Protein AF-U9UUH2-F1 (afdb_monomer)

Nearest PDB structures (foldseek):
  9ety-assembly1_B  TM=7.865E-01  e=1.447E-02  Homo sapiens
  6w69-assembly1_A-2  TM=7.958E-01  e=2.021E-02  Homo sapiens
  6w68-assembly1_A-2  TM=7.973E-01  e=2.161E-02  Homo sapiens
  1k53-assembly2_B  TM=3.164E-01  e=4.367E-01  Finegoldia magna ATCC 29328
  1r94-assembly1_A  TM=3.652E-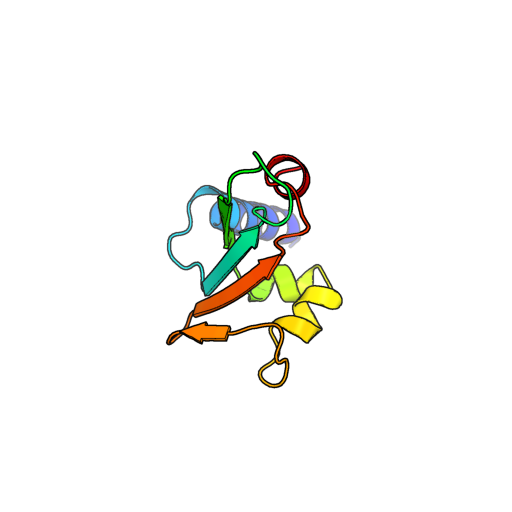01  e=2.320E+00  Escherichia coli

Radius of gyration: 14.52 Å; Cα contacts (8 Å, |Δi|>4): 111; chains: 1; bounding box: 41×24×36 Å

pLDDT: mean 91.54, std 5.89, range [68.0, 97.88]

Sequence (85 aa):
MDLTKGLLRDICKLYYESDDYNVCITVGGEDEGIETETFK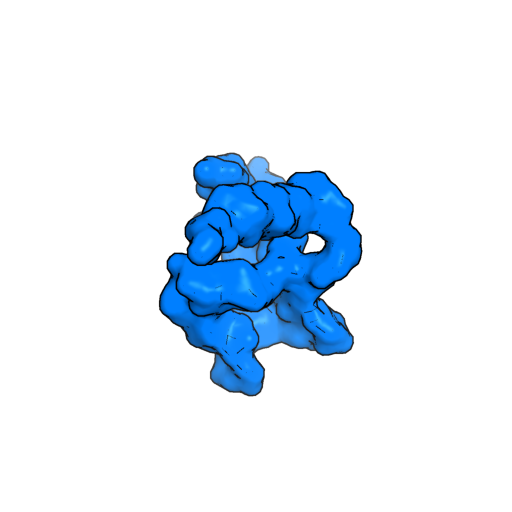AHSVILRSRSKYFQNVLSNKNDEVKKDGEFFLLKKPNIYPDVFRL

Organism: Rhizophagus irregularis (strain DAOM 181602 / DAOM 197198 / MUCL 43194) (NCBI:txid747089)

InterPro domains:
  IPR000210 BTB/POZ domain [PF00651] (35-82)
  IPR000210 BTB/POZ domain [PS50097] (21-85)
  IPR011333 SKP1/BTB/POZ domain superfamily [G3DSA:3.30.710.10] (2-85)
  IPR011333 SKP1/BTB/POZ domain superfamily [SSF54695] (6-84)

Mean predicted aligned error: 4.18 Å

Solvent-accessible surface area (backbone atoms only — not comparable to full-atom values): 5018 Å² total; per-residue (Å²): 132,88,56,63,69,57,54,52,54,55,53,50,43,52,73,77,71,57,85,84,56,36,28,40,41,35,20,18,57,64,56,90,92,45,64,67,42,74,45,77,37,47,59,71,59,44,37,74,76,29,71,67,43,38,54,43,75,36,102,84,34,89,75,38,45,75,59,87,84,32,39,41,36,72,39,36,89,38,50,48,72,70,74,73,109

Secondary structure (DSSP, 8-state):
---HHHHHHHHHHHHHH-S---EEEEE--SSTT---EEEEE-HHHHHHH-HHHHHHTSTT-TTEEEETTEEEEEETTS-HHHHH-

Foldseek 3Di:
DDCPVVVVVVVVCCQPPDPPFAEWEWEADPDPPADIDIDTHHLVVDLVVDVVSVVCVDPPHPQWDDDPSHTYHYHRVAGPVNVVD

Structure (mmCIF, N/CA/C/O backbone):
data_AF-U9UUH2-F1
#
_entry.id   AF-U9UUH2-F1
#
loop_
_atom_site.group_PDB
_atom_site.id
_atom_site.type_symbol
_atom_site.label_atom_id
_atom_site.label_alt_id
_atom_site.label_comp_id
_atom_site.label_asym_id
_atom_site.label_entity_id
_atom_site.label_seq_id
_atom_site.pdbx_PDB_ins_code
_atom_site.Cartn_x
_atom_site.Cartn_y
_atom_site.Cartn_z
_atom_site.occupancy
_atom_site.B_iso_or_equiv
_atom_site.auth_seq_id
_atom_site.auth_comp_id
_atom_site.auth_asym_id
_atom_site.auth_atom_id
_atom_site.pdbx_PDB_model_num
ATOM 1 N N . MET A 1 1 ? -27.375 -6.570 16.312 1.00 68.00 1 MET A N 1
ATOM 2 C CA . MET A 1 1 ? -27.285 -5.420 15.391 1.00 68.00 1 MET A CA 1
ATOM 3 C C . MET A 1 1 ? -26.175 -5.727 14.406 1.00 68.00 1 MET A C 1
ATOM 5 O O . MET A 1 1 ? -25.069 -6.004 14.846 1.00 68.00 1 MET A O 1
ATOM 9 N N . ASP A 1 2 ? -26.487 -5.800 13.114 1.00 82.88 2 ASP A N 1
ATOM 10 C CA . ASP A 1 2 ? -25.490 -6.078 12.077 1.00 82.88 2 ASP A CA 1
ATOM 11 C C . ASP A 1 2 ? -24.685 -4.801 11.789 1.00 82.88 2 ASP A C 1
ATOM 13 O O . ASP A 1 2 ? -25.212 -3.832 11.244 1.00 82.88 2 ASP A O 1
ATOM 17 N N . LEU A 1 3 ? -23.419 -4.794 12.210 1.00 90.94 3 LEU A N 1
ATOM 18 C CA . LEU A 1 3 ? -22.498 -3.666 12.040 1.00 90.94 3 LEU A CA 1
ATOM 19 C C . LEU A 1 3 ? -21.728 -3.721 10.711 1.00 90.94 3 LEU A C 1
ATOM 21 O O . LEU A 1 3 ? -20.990 -2.789 10.394 1.00 90.94 3 LEU A O 1
ATOM 25 N N . THR A 1 4 ? -21.910 -4.772 9.907 1.00 92.06 4 THR A N 1
ATOM 26 C CA . THR A 1 4 ? -21.077 -5.059 8.727 1.00 92.06 4 THR A CA 1
ATOM 27 C C . THR A 1 4 ? -21.145 -3.947 7.685 1.00 92.06 4 THR A C 1
ATOM 29 O O . THR A 1 4 ? -20.123 -3.532 7.143 1.00 92.06 4 THR A O 1
ATOM 32 N N . LYS A 1 5 ? -22.343 -3.408 7.427 1.00 91.62 5 LYS A N 1
ATOM 33 C CA . LYS A 1 5 ? -22.534 -2.320 6.451 1.00 91.62 5 LYS A CA 1
ATOM 34 C C . LYS A 1 5 ? -21.905 -1.002 6.901 1.00 91.62 5 LYS A C 1
ATOM 36 O O . LYS A 1 5 ? -21.428 -0.248 6.057 1.00 91.62 5 LYS A O 1
ATOM 41 N N . GLY A 1 6 ? -21.938 -0.722 8.206 1.00 93.38 6 GLY A N 1
ATOM 42 C CA . GLY A 1 6 ? -21.287 0.453 8.788 1.00 93.38 6 GLY A CA 1
ATOM 43 C C . GLY A 1 6 ? -19.775 0.342 8.642 1.00 93.38 6 GLY A C 1
ATOM 44 O O . GLY A 1 6 ? -19.163 1.181 7.992 1.00 93.38 6 GLY A O 1
ATOM 45 N N . LEU A 1 7 ? -19.216 -0.780 9.102 1.00 90.31 7 LEU A N 1
ATOM 46 C CA . LEU A 1 7 ? -17.786 -1.062 9.005 1.00 90.31 7 LEU A CA 1
ATOM 47 C C . LEU A 1 7 ? -17.269 -1.010 7.561 1.00 90.31 7 LEU A C 1
ATOM 49 O O . LEU A 1 7 ? -16.224 -0.422 7.307 1.00 90.31 7 LEU A O 1
ATOM 53 N N . LEU A 1 8 ? -18.002 -1.591 6.604 1.00 90.69 8 LEU A N 1
ATOM 54 C CA . LEU A 1 8 ? -17.611 -1.547 5.194 1.00 90.69 8 LEU A CA 1
ATOM 55 C C . LEU A 1 8 ? -17.543 -0.106 4.674 1.00 90.69 8 LEU A C 1
ATOM 57 O O . LEU A 1 8 ? -16.593 0.249 3.983 1.00 90.69 8 LEU A O 1
ATOM 61 N N . ARG A 1 9 ? -18.523 0.734 5.030 1.00 91.56 9 ARG A N 1
ATOM 62 C CA . ARG A 1 9 ? -18.541 2.148 4.637 1.00 91.56 9 ARG A CA 1
ATOM 63 C C . ARG A 1 9 ? -17.358 2.909 5.227 1.00 91.56 9 ARG A C 1
ATOM 65 O O . ARG A 1 9 ? -16.749 3.705 4.520 1.00 91.56 9 ARG A O 1
ATOM 72 N N . ASP A 1 10 ? -17.036 2.654 6.489 1.00 90.06 10 ASP A N 1
ATOM 73 C CA . ASP A 1 10 ? -15.924 3.315 7.167 1.00 90.06 10 ASP A CA 1
ATOM 74 C C . ASP A 1 10 ? -14.574 2.886 6.566 1.00 90.06 10 ASP A C 1
ATOM 76 O O . ASP A 1 10 ? -13.727 3.734 6.302 1.00 90.06 10 ASP A O 1
ATOM 80 N N . ILE A 1 11 ? -14.401 1.603 6.218 1.00 88.31 11 ILE A N 1
ATOM 81 C CA . ILE A 1 11 ? -13.208 1.118 5.500 1.00 88.31 11 ILE A CA 1
ATOM 82 C C . ILE A 1 11 ? -13.115 1.720 4.089 1.00 88.31 11 ILE A C 1
ATOM 84 O O . ILE A 1 11 ? -12.025 2.088 3.658 1.00 88.31 11 ILE A O 1
ATOM 88 N N . CYS A 1 12 ? -14.230 1.861 3.364 1.00 88.25 12 CYS A N 1
ATOM 89 C CA . CYS A 1 12 ? -14.223 2.531 2.060 1.00 88.25 12 CYS A CA 1
ATOM 90 C C . CYS A 1 12 ? -13.742 3.984 2.169 1.00 88.25 12 CYS A C 1
ATOM 92 O O . CYS A 1 12 ? -12.985 4.431 1.314 1.00 88.25 12 CYS A O 1
ATOM 94 N N . LYS A 1 13 ? -14.121 4.712 3.226 1.00 88.50 13 LYS A N 1
ATOM 95 C CA . LYS A 1 13 ? -13.608 6.072 3.455 1.00 88.50 13 LYS A CA 1
ATOM 96 C C . LYS A 1 13 ? -12.102 6.088 3.685 1.00 88.50 13 LYS A C 1
ATOM 98 O O . LYS A 1 13 ? -11.433 6.956 3.141 1.00 88.50 13 LYS A O 1
ATOM 103 N N . LEU A 1 14 ? -11.558 5.103 4.405 1.00 85.12 14 LEU A N 1
ATOM 104 C CA . LEU A 1 14 ? -10.104 4.973 4.535 1.00 85.12 14 LEU A CA 1
ATOM 105 C C . LEU A 1 14 ? -9.425 4.784 3.174 1.00 85.12 14 LEU A C 1
ATOM 107 O O . LEU A 1 14 ? -8.331 5.281 2.967 1.00 85.12 14 LEU A O 1
ATOM 111 N N . TYR A 1 15 ? -10.063 4.111 2.219 1.00 82.38 15 TYR A N 1
ATOM 112 C CA . TYR A 1 15 ? -9.489 3.959 0.883 1.00 82.38 15 TYR A CA 1
ATOM 113 C C . TYR A 1 15 ? -9.502 5.262 0.063 1.00 82.38 15 TYR A C 1
ATOM 115 O O . TYR A 1 15 ? -8.530 5.552 -0.628 1.00 82.38 15 TYR A O 1
ATOM 123 N N . TYR A 1 16 ? -10.584 6.045 0.130 1.00 83.88 16 TYR A N 1
ATOM 124 C CA . TYR A 1 16 ? -10.755 7.227 -0.727 1.00 83.88 16 TYR A CA 1
ATOM 125 C C . TYR A 1 16 ? -10.245 8.544 -0.123 1.00 83.88 16 TYR A C 1
ATOM 127 O O . TYR A 1 16 ? -9.872 9.439 -0.877 1.00 83.88 16 TYR A O 1
ATOM 135 N N . GLU A 1 17 ? -10.263 8.690 1.204 1.00 84.69 17 GLU A N 1
ATOM 136 C CA . GLU A 1 17 ? -10.157 9.998 1.878 1.00 84.69 17 GLU A CA 1
ATOM 137 C C . GLU A 1 17 ? -9.082 10.055 2.977 1.00 84.69 17 GLU A C 1
ATOM 139 O O . GLU A 1 17 ? -8.855 11.117 3.550 1.00 84.69 17 GLU A O 1
ATOM 144 N N . SER A 1 18 ? -8.425 8.940 3.303 1.00 80.81 18 SER A N 1
ATOM 145 C CA . SER A 1 18 ? -7.467 8.890 4.414 1.00 80.81 18 SER A CA 1
ATOM 146 C C . SER A 1 18 ? -6.126 9.563 4.101 1.00 80.81 18 SER A C 1
ATOM 148 O O . SER A 1 18 ? -5.513 9.333 3.055 1.00 80.81 18 SER A O 1
ATOM 150 N N . ASP A 1 19 ? -5.618 10.299 5.088 1.00 84.31 19 ASP A N 1
ATOM 151 C CA . ASP A 1 19 ? -4.249 10.803 5.180 1.00 84.31 19 ASP A CA 1
ATOM 152 C C . ASP A 1 19 ? -3.359 10.008 6.167 1.00 84.31 19 ASP A C 1
ATOM 154 O O . ASP A 1 19 ? -2.154 10.251 6.225 1.00 84.31 19 ASP A O 1
ATOM 158 N N . ASP A 1 20 ? -3.903 9.006 6.874 1.00 90.50 20 ASP A N 1
ATOM 159 C CA . ASP A 1 20 ? -3.217 8.159 7.872 1.00 90.50 20 ASP A CA 1
ATOM 160 C C . ASP A 1 20 ? -2.580 6.874 7.298 1.00 90.50 20 ASP A C 1
ATOM 162 O O . ASP A 1 20 ? -2.354 5.885 8.002 1.00 90.50 20 ASP A O 1
ATOM 166 N N . TYR A 1 21 ? -2.275 6.859 5.999 1.00 93.19 21 TYR A N 1
ATOM 167 C CA . TYR A 1 21 ? -1.602 5.723 5.366 1.00 93.19 21 TYR A CA 1
ATOM 168 C C . TYR A 1 21 ? -0.205 5.495 5.969 1.00 93.19 21 TYR A C 1
ATOM 170 O O . TYR A 1 21 ? 0.520 6.431 6.292 1.00 93.19 21 TYR A O 1
ATOM 178 N N . ASN A 1 22 ? 0.205 4.230 6.073 1.00 95.56 22 ASN A N 1
ATOM 179 C CA . ASN A 1 22 ? 1.532 3.846 6.576 1.00 95.56 22 ASN A CA 1
ATOM 180 C C . ASN A 1 22 ? 2.267 2.858 5.666 1.00 95.56 22 ASN A C 1
ATOM 182 O O . ASN A 1 22 ? 3.296 2.307 6.049 1.00 95.56 22 ASN A O 1
ATOM 186 N N . VAL A 1 23 ? 1.752 2.616 4.462 1.00 95.81 23 VAL A N 1
ATOM 187 C CA . VAL A 1 23 ? 2.397 1.787 3.443 1.00 95.81 23 VAL A CA 1
ATOM 188 C C . VAL A 1 23 ? 2.481 2.572 2.140 1.00 95.81 23 VAL A C 1
ATOM 190 O O . VAL A 1 23 ? 1.476 3.111 1.680 1.00 95.81 23 VAL A O 1
ATOM 193 N N . CYS A 1 24 ? 3.665 2.581 1.534 1.00 96.25 24 CYS A N 1
ATOM 194 C CA . CYS A 1 24 ? 3.914 3.064 0.182 1.00 96.25 24 CYS A CA 1
ATOM 195 C C . CYS A 1 24 ? 4.416 1.893 -0.670 1.00 96.25 24 CYS A C 1
ATOM 197 O O . CYS A 1 24 ? 5.445 1.289 -0.358 1.00 96.25 24 CYS A O 1
ATOM 199 N N . ILE A 1 25 ? 3.694 1.565 -1.738 1.00 96.81 25 ILE A N 1
ATOM 200 C CA . ILE A 1 25 ? 4.051 0.503 -2.682 1.00 96.81 25 ILE A CA 1
ATOM 201 C C . ILE A 1 25 ? 4.424 1.166 -4.002 1.00 96.81 25 ILE A C 1
ATOM 203 O O . ILE A 1 25 ? 3.555 1.678 -4.700 1.00 96.81 25 ILE A O 1
ATOM 207 N N . THR A 1 26 ? 5.711 1.169 -4.332 1.00 97.56 26 THR A N 1
ATOM 208 C CA . THR A 1 26 ? 6.207 1.651 -5.621 1.00 97.56 26 THR A CA 1
ATOM 209 C C . THR A 1 26 ? 6.261 0.493 -6.608 1.00 97.56 26 THR A C 1
ATOM 211 O O . THR A 1 26 ? 6.918 -0.515 -6.342 1.00 97.56 26 THR A O 1
ATOM 214 N N . VAL A 1 27 ? 5.582 0.629 -7.740 1.00 97.88 27 VAL A N 1
ATOM 215 C CA . VAL A 1 27 ? 5.519 -0.375 -8.811 1.00 97.88 27 VAL A CA 1
ATOM 216 C C . VAL A 1 27 ? 6.084 0.197 -10.113 1.00 97.88 27 VAL A C 1
ATOM 218 O O . VAL A 1 27 ? 6.206 1.416 -10.235 1.00 97.88 27 VAL A O 1
ATOM 221 N N . GLY A 1 28 ? 6.428 -0.667 -11.067 1.00 97.25 28 GLY A N 1
ATOM 222 C CA . GLY A 1 28 ? 7.000 -0.296 -12.363 1.00 97.25 28 GLY A CA 1
ATOM 223 C C . GLY A 1 28 ? 8.504 -0.006 -12.334 1.00 97.25 28 GLY A C 1
ATOM 224 O O . GLY A 1 28 ? 9.147 -0.006 -11.279 1.00 97.25 28 GLY A O 1
ATOM 225 N N . GLY A 1 29 ? 9.068 0.264 -13.512 1.00 95.31 29 GLY A N 1
ATOM 226 C CA . GLY A 1 29 ? 10.479 0.617 -13.686 1.00 95.31 29 GLY A CA 1
ATOM 227 C C . GLY A 1 29 ? 11.451 -0.558 -13.842 1.00 95.31 29 GLY A C 1
ATOM 228 O O . GLY A 1 29 ? 12.656 -0.328 -13.781 1.00 95.31 29 GLY A O 1
ATOM 229 N N . GLU A 1 30 ? 10.969 -1.795 -14.014 1.00 95.12 30 GLU A N 1
ATOM 230 C CA . GLU A 1 30 ? 11.817 -2.902 -14.492 1.00 95.12 30 GLU A CA 1
ATOM 231 C C . GLU A 1 30 ? 12.018 -2.850 -16.013 1.00 95.12 30 GLU A C 1
ATOM 233 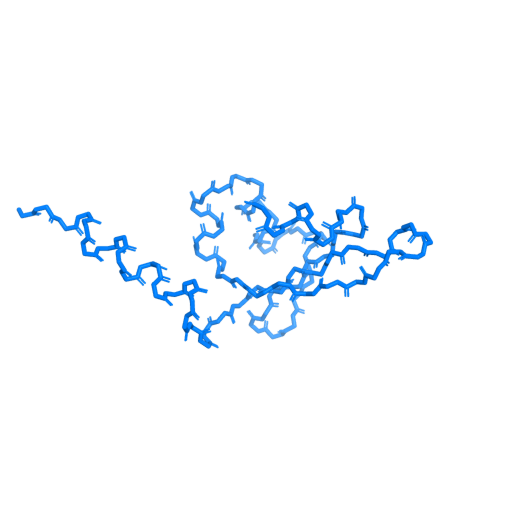O O . GLU A 1 30 ? 13.153 -2.925 -16.478 1.00 95.12 30 GLU A O 1
ATOM 238 N N . ASP A 1 31 ? 10.934 -2.671 -16.771 1.00 94.69 31 ASP A N 1
ATOM 239 C CA . ASP A 1 31 ? 10.965 -2.623 -18.234 1.00 94.69 31 ASP A CA 1
ATOM 240 C C . ASP A 1 31 ? 11.153 -1.194 -18.766 1.00 94.69 31 ASP A C 1
ATOM 242 O O . ASP A 1 31 ? 10.615 -0.222 -18.223 1.00 94.69 31 ASP A O 1
ATOM 246 N N . GLU A 1 32 ? 11.896 -1.058 -19.871 1.00 92.25 32 GLU A N 1
ATOM 247 C CA . GLU A 1 32 ? 12.081 0.232 -20.541 1.00 92.25 32 GLU A CA 1
ATOM 248 C C . GLU A 1 32 ? 10.739 0.842 -20.970 1.00 92.25 32 GLU A C 1
ATOM 250 O O . GLU A 1 32 ? 9.878 0.184 -21.553 1.00 92.25 32 GLU A O 1
ATOM 255 N N . GLY A 1 33 ? 10.574 2.139 -20.700 1.00 90.94 33 GLY A N 1
ATOM 256 C CA . GLY A 1 33 ? 9.362 2.884 -21.040 1.00 90.94 33 GLY A CA 1
ATOM 257 C C . GLY A 1 33 ? 8.196 2.703 -20.064 1.00 90.94 33 GLY A C 1
ATOM 258 O O . GLY A 1 33 ? 7.184 3.379 -20.230 1.00 90.94 33 GLY A O 1
ATOM 259 N N . ILE A 1 34 ? 8.326 1.857 -19.034 1.00 92.69 34 ILE A N 1
ATOM 260 C CA . ILE A 1 34 ? 7.331 1.751 -17.962 1.00 92.69 34 ILE A CA 1
ATOM 261 C C . ILE A 1 34 ? 7.676 2.721 -16.834 1.00 92.69 34 ILE A C 1
ATOM 263 O O . ILE A 1 34 ? 8.698 2.587 -16.158 1.00 92.69 34 ILE A O 1
ATOM 267 N N . GLU A 1 35 ? 6.798 3.695 -16.606 1.00 94.81 35 GLU A N 1
ATOM 268 C CA . GLU A 1 35 ? 6.943 4.638 -15.501 1.00 94.81 35 GLU A CA 1
ATOM 269 C C . GLU A 1 35 ? 6.733 3.963 -14.140 1.00 94.81 35 GLU A C 1
ATOM 271 O O . GLU A 1 35 ? 6.017 2.967 -13.997 1.00 94.81 35 GLU A O 1
ATOM 276 N N . THR A 1 36 ? 7.360 4.532 -13.113 1.00 97.00 36 THR A N 1
ATOM 277 C CA . THR A 1 36 ? 7.139 4.116 -11.729 1.00 97.00 36 THR A CA 1
ATOM 278 C C . THR A 1 36 ? 5.969 4.877 -11.122 1.00 97.00 36 THR A C 1
ATOM 280 O O . THR A 1 36 ? 5.941 6.105 -11.190 1.00 97.00 36 THR A O 1
ATOM 283 N N . GLU A 1 37 ? 5.082 4.188 -10.412 1.00 97.38 37 GLU A N 1
ATOM 284 C CA . GLU A 1 37 ? 4.002 4.814 -9.643 1.00 97.38 37 GLU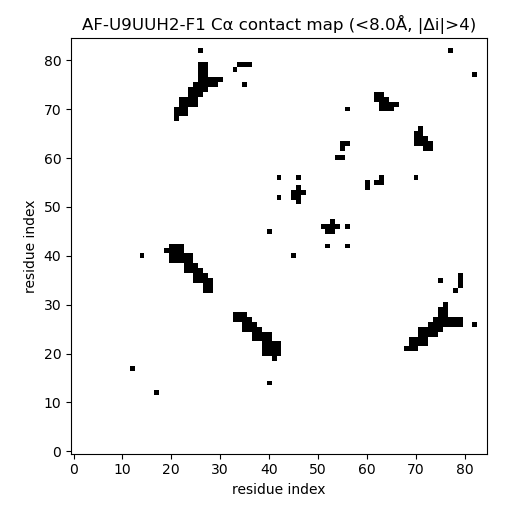 A CA 1
ATOM 285 C C . GLU A 1 37 ? 4.044 4.356 -8.183 1.00 97.38 37 GLU A C 1
ATOM 287 O O . GLU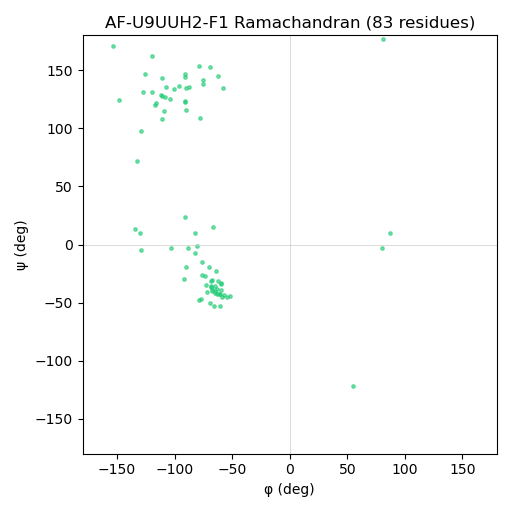 A 1 37 ? 4.438 3.229 -7.889 1.00 97.38 37 GLU A O 1
ATOM 292 N N . THR A 1 38 ? 3.660 5.228 -7.244 1.00 96.69 38 THR A N 1
ATOM 293 C CA . THR A 1 38 ? 3.599 4.892 -5.814 1.00 96.69 38 THR A CA 1
ATOM 294 C C . THR A 1 38 ? 2.176 4.963 -5.282 1.00 96.69 38 THR A C 1
ATOM 296 O O . THR A 1 38 ? 1.547 6.019 -5.288 1.00 96.69 38 THR A O 1
ATOM 299 N N . PHE A 1 39 ? 1.714 3.840 -4.742 1.00 94.75 39 PHE A N 1
ATOM 300 C CA . PHE A 1 39 ? 0.394 3.668 -4.155 1.00 94.75 39 PHE A CA 1
ATOM 301 C C . PHE A 1 39 ? 0.467 3.745 -2.632 1.00 94.75 39 PHE A C 1
ATOM 303 O O . PHE A 1 39 ? 1.322 3.115 -2.004 1.00 94.75 39 PHE A O 1
ATOM 310 N N . LYS A 1 40 ? -0.453 4.504 -2.038 1.00 94.12 40 LYS A N 1
ATOM 311 C CA . LYS A 1 40 ? -0.584 4.670 -0.587 1.00 94.12 40 LYS A CA 1
ATOM 312 C C . LYS A 1 40 ? -1.644 3.713 -0.052 1.00 94.12 40 LYS A C 1
ATOM 314 O O . LYS A 1 40 ? -2.699 3.567 -0.663 1.00 94.12 40 LYS A O 1
ATOM 319 N N . ALA A 1 41 ? -1.363 3.057 1.069 1.00 93.81 41 ALA A N 1
ATOM 320 C CA . ALA A 1 41 ? -2.269 2.078 1.663 1.00 93.81 41 ALA A CA 1
ATOM 321 C C . ALA A 1 41 ? -2.082 1.932 3.182 1.00 93.81 41 ALA A C 1
ATOM 323 O O . ALA A 1 41 ? -1.110 2.409 3.776 1.00 93.81 41 ALA A O 1
ATOM 324 N N . HIS A 1 42 ? -3.003 1.196 3.808 1.00 93.88 42 HIS A N 1
ATOM 325 C CA . HIS A 1 42 ? -2.985 0.895 5.239 1.00 93.88 42 HIS A CA 1
ATOM 326 C C . HIS A 1 42 ? -2.538 -0.538 5.493 1.00 93.88 42 HIS A C 1
ATOM 328 O O . HIS A 1 42 ? -3.158 -1.504 5.035 1.00 93.88 42 HIS A O 1
ATOM 334 N N . SER A 1 43 ? -1.502 -0.697 6.314 1.00 94.00 43 SER A N 1
ATOM 335 C CA . SER A 1 43 ? -0.955 -2.012 6.649 1.00 94.00 43 SER A CA 1
ATOM 336 C C . SER A 1 43 ? -1.984 -2.919 7.323 1.00 94.00 43 SER A C 1
ATOM 338 O O . SER A 1 43 ? -1.937 -4.132 7.142 1.00 94.00 43 SER A O 1
ATOM 340 N N . VAL A 1 44 ? -2.915 -2.373 8.110 1.00 92.75 44 VAL A N 1
ATOM 341 C CA . VAL A 1 44 ? -3.950 -3.169 8.790 1.00 92.75 44 VAL A CA 1
ATOM 342 C C . VAL A 1 44 ? -4.901 -3.836 7.793 1.00 92.75 44 VAL A C 1
ATOM 344 O O . VAL A 1 44 ? -5.190 -5.026 7.924 1.00 92.75 44 VAL A O 1
ATOM 347 N N . ILE A 1 45 ? -5.306 -3.108 6.750 1.00 92.12 45 ILE A N 1
ATOM 348 C CA . ILE A 1 45 ? -6.194 -3.621 5.706 1.00 92.12 45 ILE A CA 1
ATOM 349 C C . ILE A 1 45 ? -5.452 -4.660 4.865 1.00 92.12 45 ILE A C 1
ATOM 351 O O . ILE A 1 45 ? -5.924 -5.787 4.722 1.00 92.12 45 ILE A O 1
ATOM 355 N N . LEU A 1 46 ? -4.249 -4.333 4.382 1.00 94.31 46 LEU A N 1
ATOM 356 C CA . LEU A 1 46 ? -3.461 -5.240 3.543 1.00 94.31 46 LEU A CA 1
ATOM 357 C C . LEU A 1 46 ? -3.156 -6.575 4.242 1.00 94.31 46 LEU A C 1
ATOM 359 O O . LEU A 1 46 ? -3.363 -7.638 3.653 1.00 94.31 46 LEU A O 1
ATOM 363 N N . ARG A 1 47 ? -2.737 -6.547 5.517 1.00 94.88 47 ARG A N 1
ATOM 364 C CA . ARG A 1 47 ? -2.449 -7.765 6.299 1.00 94.88 47 ARG A CA 1
ATOM 365 C C . ARG A 1 47 ? -3.699 -8.599 6.592 1.00 94.88 47 ARG A C 1
ATOM 367 O O . ARG A 1 47 ? -3.592 -9.815 6.701 1.00 94.88 47 ARG A O 1
ATOM 374 N N . SER A 1 48 ? -4.869 -7.968 6.717 1.00 93.56 48 SER A N 1
ATOM 375 C CA . SER A 1 48 ? -6.145 -8.674 6.898 1.00 93.56 48 SER A CA 1
ATOM 376 C C . SER A 1 48 ? -6.617 -9.359 5.610 1.00 93.56 48 SER A C 1
ATOM 378 O O . SER A 1 48 ? -7.208 -10.437 5.661 1.00 93.56 48 SER A O 1
ATOM 380 N N . ARG A 1 49 ? -6.349 -8.750 4.449 1.00 92.81 49 ARG A N 1
ATOM 381 C CA . ARG A 1 49 ? -6.842 -9.209 3.142 1.00 92.81 49 ARG A CA 1
ATOM 382 C C . ARG A 1 49 ? -5.910 -10.188 2.430 1.00 92.81 49 ARG A C 1
ATOM 384 O O . ARG A 1 49 ? -6.360 -10.882 1.523 1.00 92.81 49 ARG A O 1
ATOM 391 N N . SER A 1 50 ? -4.633 -10.243 2.805 1.00 94.69 50 SER A N 1
ATOM 392 C CA . SER A 1 50 ? -3.628 -11.014 2.075 1.00 94.69 50 SER A CA 1
ATOM 393 C C . SER A 1 50 ? -2.545 -11.573 2.989 1.00 94.69 50 SER A C 1
ATOM 395 O O . SER A 1 50 ? -1.829 -10.831 3.660 1.00 94.69 50 SER A O 1
ATOM 397 N N . LYS A 1 51 ? -2.352 -12.896 2.936 1.00 95.12 51 LYS A N 1
ATOM 398 C CA . LYS A 1 51 ? -1.252 -13.576 3.636 1.00 95.12 51 LYS A CA 1
ATOM 399 C C . LYS A 1 51 ? 0.121 -13.124 3.132 1.00 95.12 51 LYS A C 1
ATOM 401 O O . LYS A 1 51 ? 1.071 -13.063 3.905 1.00 95.12 51 LYS A O 1
ATOM 406 N N . TYR A 1 52 ? 0.218 -12.763 1.852 1.00 93.81 52 TYR A N 1
ATOM 407 C CA . TYR A 1 52 ? 1.436 -12.190 1.290 1.00 93.81 52 TYR A CA 1
ATOM 408 C C . TYR A 1 52 ? 1.796 -10.877 2.003 1.00 93.81 52 TYR A C 1
ATOM 410 O O . TYR A 1 52 ? 2.883 -10.758 2.565 1.00 93.81 52 TYR A O 1
ATOM 418 N N . PHE A 1 53 ? 0.852 -9.932 2.089 1.00 95.06 53 PHE A N 1
ATOM 419 C CA . PHE A 1 53 ? 1.088 -8.671 2.796 1.00 95.06 53 PHE A CA 1
ATOM 420 C C . PHE A 1 53 ? 1.222 -8.859 4.309 1.00 95.06 53 PHE A C 1
ATOM 422 O O . PHE A 1 53 ? 1.996 -8.140 4.932 1.00 95.06 53 PHE A O 1
ATOM 429 N N . GLN A 1 54 ? 0.536 -9.841 4.903 1.00 95.06 54 GLN A N 1
ATOM 430 C CA . GLN A 1 54 ? 0.742 -10.239 6.298 1.00 95.06 54 GLN A CA 1
ATOM 431 C C . GLN A 1 54 ? 2.209 -10.571 6.587 1.00 95.06 54 GLN A C 1
ATOM 433 O O . GLN A 1 54 ? 2.754 -10.113 7.591 1.00 95.06 54 GLN A O 1
ATOM 438 N N . ASN A 1 55 ? 2.842 -11.329 5.693 1.00 93.31 55 ASN A N 1
ATOM 439 C CA . ASN A 1 55 ? 4.229 -11.748 5.840 1.00 93.31 55 ASN A CA 1
ATOM 440 C C . ASN A 1 55 ? 5.211 -10.621 5.505 1.00 93.31 55 ASN A C 1
ATOM 442 O O . ASN A 1 55 ? 6.147 -10.384 6.269 1.00 93.31 55 ASN A O 1
ATOM 446 N N . VAL A 1 56 ? 5.006 -9.916 4.389 1.00 94.00 56 VAL A N 1
ATOM 447 C CA . VAL A 1 56 ? 5.928 -8.858 3.945 1.00 94.00 56 VAL A CA 1
ATOM 448 C C . VAL A 1 56 ? 5.918 -7.655 4.878 1.00 94.00 56 VAL A C 1
ATOM 450 O O . VAL A 1 56 ? 6.974 -7.126 5.180 1.00 94.00 56 VAL A O 1
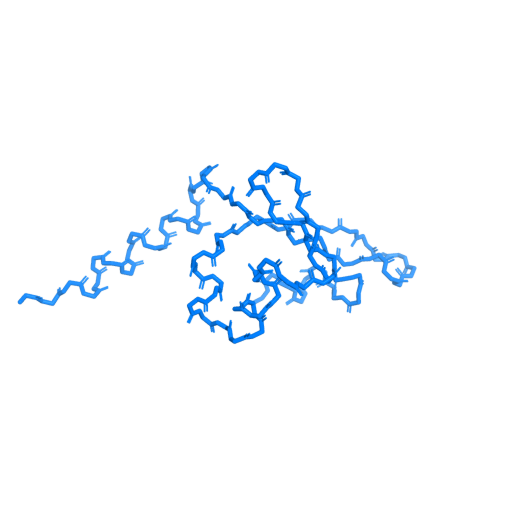ATOM 453 N N . LEU A 1 57 ? 4.763 -7.259 5.414 1.00 94.38 57 LEU A N 1
ATOM 454 C CA . LEU A 1 57 ? 4.667 -6.145 6.368 1.00 94.38 57 LEU A CA 1
ATOM 455 C C . LEU A 1 57 ? 5.005 -6.556 7.812 1.00 94.38 57 LEU A C 1
ATOM 457 O O . LEU A 1 57 ? 4.756 -5.798 8.752 1.00 94.38 57 LEU A O 1
ATOM 461 N N . SER A 1 58 ? 5.533 -7.763 8.025 1.00 87.50 58 SER A N 1
ATOM 462 C CA . SER A 1 58 ? 6.035 -8.173 9.336 1.00 87.50 58 SER A CA 1
ATOM 463 C C . SER A 1 58 ? 7.427 -7.582 9.588 1.00 87.50 58 SER A C 1
ATOM 465 O O . SER A 1 58 ? 8.188 -7.335 8.658 1.00 87.50 58 SER A O 1
ATOM 467 N N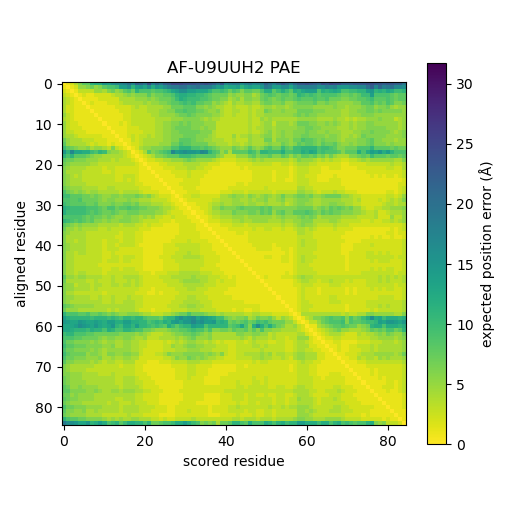 . ASN A 1 59 ? 7.806 -7.382 10.855 1.00 72.69 59 ASN A N 1
ATOM 468 C CA . ASN A 1 59 ? 9.096 -6.780 11.247 1.00 72.69 59 ASN A CA 1
ATOM 469 C C . ASN A 1 59 ? 10.344 -7.636 10.910 1.00 72.69 59 ASN A C 1
ATOM 471 O O . ASN A 1 59 ? 11.397 -7.422 11.501 1.00 72.69 59 ASN A O 1
ATOM 475 N N . LYS A 1 60 ? 10.227 -8.650 10.049 1.00 75.25 60 LYS A N 1
ATOM 476 C CA . LYS A 1 60 ? 11.261 -9.665 9.797 1.00 75.25 60 LYS A CA 1
ATOM 477 C C . LYS A 1 60 ? 11.494 -9.948 8.308 1.00 75.25 60 LYS A C 1
ATOM 479 O O . LYS A 1 60 ? 12.075 -10.980 7.994 1.00 75.25 60 LYS A O 1
ATOM 484 N N . ASN A 1 61 ? 10.988 -9.108 7.405 1.00 80.50 61 ASN A N 1
ATOM 485 C CA . ASN A 1 61 ? 11.103 -9.335 5.966 1.00 80.50 61 ASN A CA 1
ATOM 486 C C . ASN A 1 61 ? 12.023 -8.291 5.314 1.00 80.50 61 ASN A C 1
ATOM 488 O O . ASN A 1 61 ? 11.812 -7.095 5.493 1.00 80.50 61 ASN A O 1
ATOM 492 N N . ASP A 1 62 ? 13.002 -8.753 4.539 1.00 83.25 62 ASP A N 1
ATOM 493 C CA . ASP A 1 62 ? 13.971 -7.905 3.833 1.00 83.25 62 ASP A CA 1
ATOM 494 C C . ASP A 1 62 ? 13.382 -7.230 2.575 1.00 83.25 62 ASP A C 1
ATOM 496 O O . ASP A 1 62 ? 13.952 -6.272 2.052 1.00 83.25 62 ASP A O 1
ATOM 500 N N . GLU A 1 63 ? 12.221 -7.689 2.089 1.00 85.38 63 GLU A N 1
ATOM 501 C CA . GLU A 1 63 ? 11.489 -7.089 0.963 1.00 85.38 63 GLU A CA 1
ATOM 502 C C . GLU A 1 63 ? 10.865 -5.729 1.307 1.00 85.38 63 GLU A C 1
ATOM 504 O O . GLU A 1 63 ? 10.516 -4.969 0.398 1.00 85.38 63 GLU A O 1
ATOM 509 N N . VAL A 1 64 ? 10.696 -5.416 2.598 1.00 91.44 64 VAL A N 1
ATOM 510 C CA . VAL A 1 64 ? 10.128 -4.145 3.048 1.00 91.44 64 VAL A CA 1
ATOM 511 C C . VAL A 1 64 ? 11.192 -3.299 3.730 1.00 91.44 64 VAL A C 1
ATOM 513 O O . VAL A 1 64 ? 11.861 -3.724 4.669 1.00 91.44 64 VAL A O 1
ATOM 516 N N . LYS A 1 65 ? 11.331 -2.055 3.280 1.00 93.69 65 LYS A N 1
ATOM 517 C CA . LYS A 1 65 ? 12.120 -1.057 4.003 1.00 93.69 65 LYS A CA 1
ATOM 518 C C . LYS A 1 65 ? 11.213 -0.309 4.967 1.00 93.69 65 LYS A C 1
ATOM 520 O O . LYS A 1 65 ? 10.044 -0.085 4.666 1.00 93.69 65 LYS A O 1
ATOM 525 N N . LYS A 1 66 ? 11.754 0.099 6.111 1.00 92.06 66 LYS A N 1
ATOM 526 C CA . LYS A 1 66 ? 11.076 1.027 7.017 1.00 92.06 66 LYS A CA 1
ATOM 527 C C . LYS A 1 66 ? 11.732 2.395 6.965 1.00 92.06 66 LYS A C 1
ATOM 529 O O . LYS A 1 66 ? 12.956 2.478 7.016 1.00 92.06 66 LYS A O 1
ATOM 534 N N . ASP A 1 67 ? 10.906 3.429 6.898 1.00 92.00 67 ASP A N 1
ATOM 535 C CA . ASP A 1 67 ? 11.305 4.827 7.036 1.00 92.00 67 ASP A CA 1
ATOM 536 C C . ASP A 1 67 ? 10.391 5.489 8.073 1.00 92.00 67 ASP A C 1
ATOM 538 O O . ASP A 1 67 ? 9.225 5.788 7.808 1.00 92.00 67 ASP A O 1
ATOM 542 N N . GLY A 1 68 ? 10.882 5.581 9.310 1.00 91.00 68 GLY A N 1
ATOM 543 C CA . GLY A 1 68 ? 10.043 5.882 10.469 1.00 91.00 68 GLY A CA 1
ATOM 544 C C . GLY A 1 68 ? 8.876 4.893 10.597 1.00 91.00 68 GLY A C 1
ATOM 545 O O . GLY A 1 68 ? 9.080 3.680 10.679 1.00 91.00 68 GLY A O 1
ATOM 546 N N . GLU A 1 69 ? 7.654 5.424 10.582 1.00 90.62 69 GLU A N 1
ATOM 547 C CA . GLU A 1 69 ? 6.406 4.652 10.670 1.00 90.62 69 GLU A CA 1
ATOM 548 C C . GLU A 1 69 ? 5.947 4.064 9.321 1.00 90.62 69 GLU A C 1
ATOM 550 O O . GLU A 1 69 ? 4.994 3.282 9.277 1.00 90.62 69 GLU A O 1
ATOM 555 N N . PHE A 1 70 ? 6.613 4.414 8.214 1.00 94.56 70 PHE A N 1
ATOM 556 C CA . PHE A 1 70 ? 6.222 3.978 6.876 1.00 94.56 70 PHE A CA 1
ATOM 557 C C . PHE A 1 70 ? 6.892 2.667 6.470 1.00 94.56 70 PHE A C 1
ATOM 559 O O . PHE A 1 70 ? 8.105 2.490 6.585 1.00 94.56 70 PHE A O 1
ATOM 566 N N . PHE A 1 71 ? 6.093 1.768 5.901 1.00 95.94 71 PHE A N 1
ATOM 567 C CA . PHE A 1 71 ? 6.557 0.600 5.164 1.00 95.94 71 PHE A CA 1
ATOM 568 C C . PHE A 1 71 ? 6.701 0.951 3.682 1.00 95.94 71 PHE A C 1
ATOM 570 O O . PHE A 1 71 ? 5.729 1.338 3.034 1.00 95.94 71 PHE A O 1
ATOM 577 N N . LEU A 1 72 ? 7.897 0.776 3.132 1.00 96.44 72 LEU A N 1
ATOM 578 C CA . LEU A 1 72 ? 8.219 1.044 1.735 1.00 96.44 72 LEU A CA 1
ATOM 579 C C . LEU A 1 72 ? 8.454 -0.282 1.007 1.00 96.44 72 LEU A C 1
ATOM 581 O O . LEU A 1 72 ? 9.414 -1.000 1.300 1.00 96.44 72 LEU A O 1
ATOM 585 N N . LEU A 1 73 ? 7.586 -0.599 0.050 1.00 96.00 73 LEU A N 1
ATOM 586 C CA . LEU A 1 73 ? 7.701 -1.777 -0.805 1.00 96.00 73 LEU A CA 1
ATOM 587 C C . LEU A 1 73 ? 8.017 -1.354 -2.231 1.00 96.00 73 LEU A C 1
ATOM 589 O O . LEU A 1 73 ? 7.468 -0.375 -2.732 1.00 96.00 73 LEU A O 1
ATOM 593 N N . LYS A 1 74 ? 8.851 -2.144 -2.906 1.00 95.69 74 LYS A N 1
ATOM 594 C CA . LYS A 1 74 ? 9.105 -2.000 -4.339 1.00 95.69 74 LYS A CA 1
ATOM 595 C C . LYS A 1 74 ? 8.703 -3.272 -5.074 1.00 95.69 74 LYS A C 1
ATOM 597 O O . LYS A 1 74 ? 9.090 -4.366 -4.665 1.00 95.69 74 LYS A O 1
ATOM 602 N N . LYS A 1 75 ? 7.939 -3.123 -6.153 1.00 95.50 75 LYS A N 1
ATOM 603 C CA . LYS A 1 75 ? 7.556 -4.190 -7.085 1.00 95.50 75 LYS A CA 1
ATOM 604 C C . LYS A 1 75 ? 7.782 -3.718 -8.519 1.00 95.50 75 LYS A C 1
ATOM 606 O O . LYS A 1 75 ? 6.818 -3.406 -9.215 1.00 95.50 75 LYS A O 1
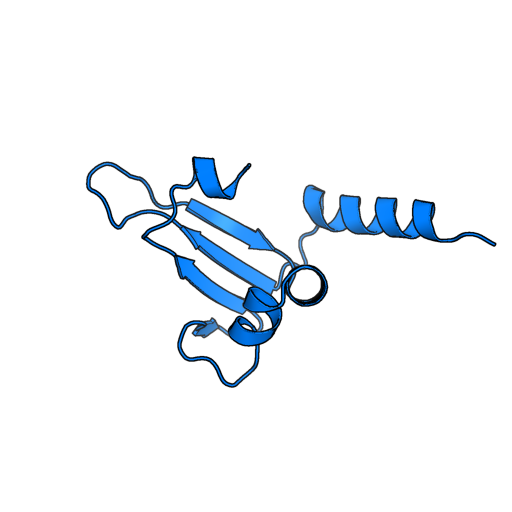ATOM 611 N N . PRO A 1 76 ? 9.055 -3.615 -8.941 1.00 95.69 76 PRO A N 1
ATOM 612 C CA . PRO A 1 76 ? 9.387 -3.025 -10.233 1.00 95.69 76 PRO A CA 1
ATOM 613 C C . PRO A 1 76 ? 8.827 -3.832 -11.414 1.00 95.69 76 PRO A C 1
ATOM 615 O O . PRO A 1 76 ? 8.540 -3.272 -12.465 1.00 95.69 76 PRO A O 1
ATOM 618 N N . ASN A 1 77 ? 8.569 -5.117 -11.170 1.00 96.12 77 ASN A N 1
ATOM 619 C CA . ASN A 1 77 ? 7.995 -6.095 -12.083 1.00 96.12 77 ASN A CA 1
ATOM 620 C C . ASN A 1 77 ? 6.464 -6.034 -12.227 1.00 96.12 77 ASN A C 1
ATOM 622 O O . ASN A 1 77 ? 5.875 -6.858 -12.924 1.00 96.12 77 ASN A O 1
ATOM 626 N N . ILE A 1 78 ? 5.788 -5.134 -11.507 1.00 95.81 78 ILE A N 1
ATOM 627 C CA . ILE A 1 78 ? 4.336 -4.954 -11.600 1.00 95.81 78 ILE A CA 1
ATOM 628 C C . ILE A 1 78 ? 4.065 -3.635 -12.306 1.00 95.81 78 ILE A C 1
ATOM 630 O O . ILE A 1 78 ? 4.557 -2.593 -11.887 1.00 95.81 78 ILE A O 1
ATOM 634 N N . TYR A 1 79 ? 3.255 -3.671 -13.358 1.00 96.31 79 TYR A N 1
ATOM 635 C CA . TYR A 1 79 ? 2.905 -2.465 -14.099 1.00 96.31 79 TYR A CA 1
ATOM 636 C C . TYR A 1 79 ? 1.891 -1.631 -13.299 1.00 96.31 79 TYR A C 1
ATOM 638 O O . TYR A 1 79 ? 0.980 -2.217 -12.702 1.00 96.31 79 TYR A O 1
ATOM 646 N N . PRO A 1 80 ? 1.989 -0.288 -13.306 1.00 96.38 80 PRO A N 1
ATOM 647 C CA . PRO A 1 80 ? 1.065 0.577 -12.569 1.00 96.38 80 PRO A CA 1
ATOM 648 C C . PRO A 1 80 ? -0.417 0.305 -12.853 1.00 96.38 80 PRO A C 1
ATOM 650 O O . PRO A 1 80 ? -1.209 0.164 -11.920 1.00 96.38 80 PRO A O 1
ATOM 653 N N . ASP A 1 81 ? -0.780 0.124 -14.125 1.00 94.94 81 ASP A N 1
ATOM 654 C CA . ASP A 1 81 ? -2.163 -0.158 -14.526 1.00 94.94 81 ASP A CA 1
ATOM 655 C C . ASP A 1 81 ? -2.668 -1.502 -13.992 1.00 94.94 81 ASP A C 1
ATOM 657 O O . ASP A 1 81 ? -3.824 -1.614 -13.597 1.00 94.94 81 ASP A O 1
ATOM 661 N N . VAL A 1 82 ? -1.793 -2.512 -13.913 1.00 94.94 82 VAL A N 1
ATOM 662 C CA . VAL A 1 82 ? -2.130 -3.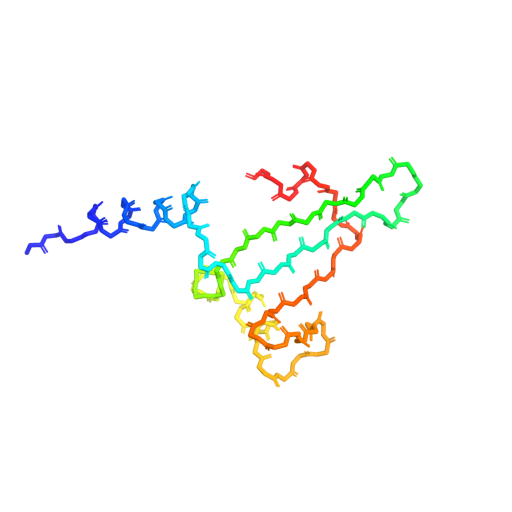824 -13.338 1.00 94.94 82 VAL A CA 1
ATOM 663 C C . VAL A 1 82 ? -2.349 -3.717 -11.832 1.00 94.94 82 VAL A C 1
ATOM 665 O O . VAL A 1 82 ? -3.214 -4.399 -11.296 1.00 94.94 82 VAL A O 1
ATOM 668 N N . PHE A 1 83 ? -1.585 -2.868 -11.142 1.00 94.81 83 PHE A N 1
ATOM 669 C CA . PHE A 1 83 ? -1.718 -2.698 -9.696 1.00 94.81 83 PHE A CA 1
ATOM 670 C C . PHE A 1 83 ? -2.979 -1.914 -9.293 1.00 94.81 83 PHE A C 1
ATOM 672 O O . PHE A 1 83 ? -3.475 -2.089 -8.181 1.00 94.81 83 PHE A O 1
ATOM 679 N N . ARG A 1 84 ? -3.489 -1.042 -10.172 1.00 90.56 84 ARG A N 1
ATOM 680 C CA . ARG A 1 84 ? -4.675 -0.208 -9.915 1.00 90.56 84 ARG A CA 1
ATOM 681 C C . ARG A 1 84 ? -6.005 -0.977 -10.018 1.00 90.56 84 ARG A C 1
ATOM 683 O O . ARG A 1 84 ? -6.983 -0.527 -9.419 1.00 90.56 84 ARG A O 1
ATOM 690 N N . LEU A 1 85 ? -6.043 -2.060 -10.803 1.00 74.25 85 LEU A N 1
ATOM 691 C CA . LEU A 1 85 ? -7.225 -2.904 -11.057 1.00 74.25 85 LEU A CA 1
ATOM 692 C C . LEU A 1 85 ? -7.645 -3.721 -9.827 1.00 74.25 85 LEU A C 1
ATOM 694 O O . LEU A 1 85 ? -8.874 -3.811 -9.601 1.00 74.25 85 LEU A O 1
#